Protein AF-A0AAU4N681-F1 (afdb_monomer_lite)

Secondary structure (DSSP, 8-state):
------------HHHHHHHHHHHHHHHHHHHHHHHHHHHHHHHHTSPPHHHHHHHHHHHHHHTT-HHHHTHHHHHHHHHHHHH-HHHHHHHHHHHHHHHHHHHTTS-----

Structure (mmCIF, N/CA/C/O backbone):
data_AF-A0AAU4N681-F1
#
_entry.id   AF-A0AAU4N681-F1
#
loop_
_atom_site.group_PDB
_atom_site.id
_atom_site.type_symbol
_atom_site.label_atom_id
_atom_site.label_alt_id
_atom_site.label_comp_id
_atom_site.label_asym_id
_atom_site.label_entity_id
_atom_site.label_seq_id
_atom_site.pdbx_PDB_ins_code
_atom_site.Cartn_x
_atom_site.Cartn_y
_atom_site.Cartn_z
_atom_site.occupancy
_atom_site.B_iso_or_equiv
_atom_site.auth_seq_id
_atom_site.auth_comp_id
_atom_site.auth_asym_id
_atom_site.auth_atom_id
_atom_site.pdbx_PDB_model_num
ATOM 1 N N . MET A 1 1 ? 53.386 12.839 -68.108 1.00 42.69 1 MET A N 1
ATOM 2 C CA . MET A 1 1 ? 53.538 11.443 -67.660 1.00 42.69 1 MET A CA 1
ATOM 3 C C . MET A 1 1 ? 52.659 11.287 -66.434 1.00 42.69 1 MET A C 1
ATOM 5 O O . MET A 1 1 ? 52.819 12.059 -65.501 1.00 42.69 1 MET A O 1
ATOM 9 N N . ASN A 1 2 ? 51.672 10.409 -66.586 1.00 44.97 2 ASN A N 1
ATOM 10 C CA . ASN A 1 2 ? 50.582 9.963 -65.705 1.00 44.97 2 ASN A CA 1
ATOM 11 C C . ASN A 1 2 ? 50.993 9.835 -64.215 1.00 44.97 2 ASN A C 1
ATOM 13 O O . ASN A 1 2 ? 52.126 9.444 -63.963 1.00 44.97 2 ASN A O 1
ATOM 17 N N . ASP A 1 3 ? 50.223 10.302 -63.221 1.00 53.53 3 ASP A N 1
ATOM 18 C CA . ASP A 1 3 ? 48.916 9.832 -62.689 1.00 53.53 3 ASP A CA 1
ATOM 19 C C . ASP A 1 3 ? 49.138 9.020 -61.382 1.00 53.53 3 ASP A C 1
ATOM 21 O O . ASP A 1 3 ? 50.182 8.392 -61.230 1.00 53.53 3 ASP A O 1
ATOM 25 N N . HIS A 1 4 ? 48.138 9.038 -60.490 1.00 47.22 4 HIS A N 1
ATOM 26 C CA . HIS A 1 4 ? 47.947 8.272 -59.239 1.00 47.22 4 HIS A CA 1
ATOM 27 C C . HIS A 1 4 ? 48.442 8.951 -57.942 1.00 47.22 4 HIS A C 1
ATOM 29 O O . HIS A 1 4 ? 49.603 9.314 -57.820 1.00 47.22 4 HIS A O 1
ATOM 35 N N . GLY A 1 5 ? 47.640 9.139 -56.891 1.00 45.47 5 GLY A N 1
ATOM 36 C CA . GLY A 1 5 ? 46.279 8.684 -56.626 1.00 45.47 5 GLY A CA 1
ATOM 37 C C .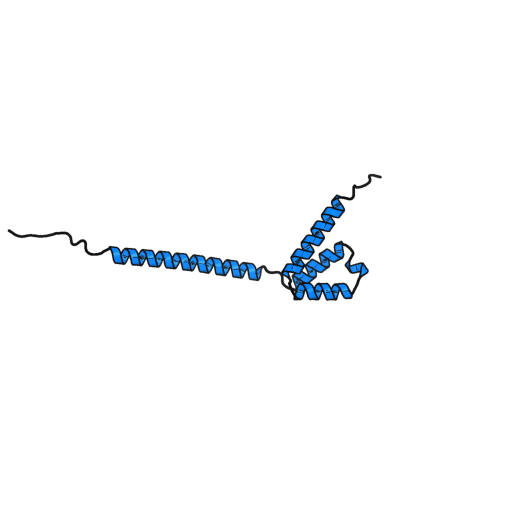 GLY A 1 5 ? 45.528 9.726 -55.803 1.00 45.47 5 GLY A C 1
ATOM 38 O O . GLY A 1 5 ? 46.008 10.212 -54.781 1.00 45.47 5 GLY A O 1
ATOM 39 N N . THR A 1 6 ? 44.346 10.087 -56.286 1.00 50.00 6 THR A N 1
ATOM 40 C CA . THR A 1 6 ? 43.277 10.610 -55.443 1.00 50.00 6 THR A CA 1
ATOM 41 C C . THR A 1 6 ? 42.866 9.461 -54.535 1.00 50.00 6 THR A C 1
ATOM 43 O O . THR A 1 6 ? 42.310 8.471 -54.999 1.00 50.00 6 THR A O 1
ATOM 46 N N . ASP A 1 7 ? 43.257 9.560 -53.266 1.00 52.00 7 ASP A N 1
ATOM 47 C CA . ASP A 1 7 ? 42.877 8.604 -52.235 1.00 52.00 7 ASP A CA 1
ATOM 48 C C . ASP A 1 7 ? 41.346 8.587 -52.147 1.00 52.00 7 ASP A C 1
ATOM 50 O O . ASP A 1 7 ? 40.683 9.615 -51.958 1.00 52.00 7 ASP A O 1
ATOM 54 N N . ASP A 1 8 ? 40.813 7.411 -52.435 1.00 49.59 8 ASP A N 1
ATOM 55 C CA . ASP A 1 8 ? 39.427 7.098 -52.732 1.00 49.59 8 ASP A CA 1
ATOM 56 C C . ASP A 1 8 ? 38.615 7.126 -51.431 1.00 49.59 8 ASP A C 1
ATOM 58 O O . ASP A 1 8 ? 38.348 6.109 -50.794 1.00 49.59 8 ASP A O 1
ATOM 62 N N . ALA A 1 9 ? 38.257 8.326 -50.972 1.00 58.22 9 ALA A N 1
ATOM 63 C CA . ALA A 1 9 ? 37.378 8.513 -49.823 1.00 58.22 9 ALA A CA 1
ATOM 64 C C . ALA A 1 9 ? 35.903 8.302 -50.220 1.00 58.22 9 ALA A C 1
ATOM 66 O O . ALA A 1 9 ? 35.089 9.227 -50.178 1.00 58.22 9 ALA A O 1
ATOM 67 N N . ALA A 1 10 ? 35.544 7.073 -50.595 1.00 58.41 10 ALA A N 1
ATOM 68 C CA . ALA A 1 10 ? 34.160 6.617 -50.724 1.00 58.41 10 ALA A CA 1
ATOM 69 C C . ALA A 1 10 ? 33.770 5.665 -49.563 1.00 58.41 10 ALA A C 1
ATOM 71 O O . ALA A 1 10 ? 34.612 5.131 -48.848 1.00 58.41 10 ALA A O 1
ATOM 72 N N . PRO A 1 11 ? 32.467 5.453 -49.330 1.00 53.03 11 PRO A N 1
ATOM 73 C CA . PRO A 1 11 ? 31.653 6.070 -48.290 1.00 53.03 11 PRO A CA 1
ATOM 74 C C . PRO A 1 11 ? 31.751 5.342 -46.927 1.00 53.03 11 PRO A C 1
ATOM 76 O O . PRO A 1 11 ? 31.160 4.283 -46.740 1.00 53.03 11 PRO A O 1
ATOM 79 N N . GLN A 1 12 ? 32.410 5.931 -45.922 1.00 57.03 12 GLN A N 1
ATOM 80 C CA . GLN A 1 12 ? 32.396 5.393 -44.541 1.00 57.03 12 GLN A CA 1
ATOM 81 C C . GLN A 1 12 ? 31.120 5.753 -43.750 1.00 57.03 12 GLN A C 1
ATOM 83 O O . GLN A 1 12 ? 30.734 5.049 -42.818 1.00 57.03 12 GLN A O 1
ATOM 88 N N . ARG A 1 13 ? 30.392 6.795 -44.177 1.00 62.28 13 ARG A N 1
ATOM 89 C CA . ARG A 1 13 ? 29.174 7.297 -43.507 1.00 62.28 13 ARG A CA 1
ATOM 90 C C . ARG A 1 13 ? 28.056 6.260 -43.279 1.00 62.28 13 ARG A C 1
ATOM 92 O O . ARG A 1 13 ? 27.490 6.275 -42.190 1.00 62.28 13 ARG A O 1
ATOM 99 N N . PRO A 1 14 ? 27.738 5.350 -44.224 1.00 67.12 14 PRO A N 1
ATOM 100 C CA . PRO A 1 14 ? 26.648 4.391 -44.038 1.00 67.12 14 PRO A CA 1
ATOM 101 C C . PRO A 1 14 ? 26.941 3.375 -42.927 1.00 67.12 14 PRO A C 1
ATOM 103 O O . PRO A 1 14 ? 26.035 2.942 -42.221 1.00 67.12 14 PRO A O 1
ATOM 106 N N . GLN A 1 15 ? 28.211 2.992 -42.750 1.00 69.62 15 GLN A N 1
ATOM 107 C CA . GLN A 1 15 ? 28.613 2.016 -41.733 1.00 69.62 15 GLN A CA 1
ATOM 108 C C . GLN A 1 15 ? 28.614 2.626 -40.327 1.00 69.62 15 GLN A C 1
ATOM 110 O O . GLN A 1 15 ? 28.242 1.954 -39.364 1.00 69.62 15 GLN A O 1
ATOM 115 N N . ASP A 1 16 ? 28.978 3.902 -40.207 1.00 77.50 16 ASP A N 1
ATOM 116 C CA . ASP A 1 16 ? 28.950 4.614 -38.930 1.00 77.50 16 ASP A CA 1
ATOM 117 C C . ASP A 1 16 ? 27.519 4.925 -38.471 1.00 77.50 16 ASP A C 1
ATOM 119 O O . ASP A 1 16 ? 27.222 4.822 -37.279 1.00 77.50 16 ASP A O 1
ATOM 123 N N . GLU A 1 17 ? 26.604 5.222 -39.400 1.00 78.38 17 GLU A N 1
ATOM 124 C CA . GLU A 1 17 ? 25.168 5.329 -39.105 1.00 78.38 17 GLU A CA 1
ATOM 125 C C . GLU A 1 17 ? 24.570 3.987 -38.666 1.00 78.38 17 GLU A C 1
ATOM 127 O O . GLU A 1 17 ? 23.827 3.942 -37.688 1.00 78.38 17 GLU A O 1
ATOM 132 N N . LEU A 1 18 ? 24.940 2.879 -39.318 1.00 80.19 18 LEU A N 1
ATOM 133 C CA . LEU A 1 18 ? 24.530 1.530 -38.909 1.00 80.19 18 LEU A CA 1
ATOM 134 C C . LEU A 1 18 ? 25.002 1.186 -37.490 1.00 80.19 18 LEU A C 1
ATOM 136 O O . LEU A 1 18 ? 24.214 0.694 -36.684 1.00 80.19 18 LEU A O 1
ATOM 140 N N . ARG A 1 19 ? 26.264 1.484 -37.155 1.00 81.25 19 ARG A N 1
ATOM 141 C CA . ARG A 1 19 ? 26.803 1.269 -35.800 1.00 81.25 19 ARG A CA 1
ATOM 142 C C . ARG A 1 19 ? 26.113 2.141 -34.759 1.00 81.25 19 ARG A C 1
ATOM 144 O O . ARG A 1 19 ? 25.828 1.661 -33.664 1.00 81.25 19 ARG A O 1
ATOM 151 N N . ARG A 1 20 ? 25.824 3.400 -35.096 1.00 80.38 20 ARG A N 1
ATOM 152 C CA . ARG A 1 20 ? 25.097 4.321 -34.217 1.00 80.38 20 ARG A CA 1
ATOM 153 C C . ARG A 1 20 ? 23.671 3.839 -33.963 1.00 80.38 20 ARG A C 1
ATOM 155 O O . ARG A 1 20 ? 23.276 3.738 -32.809 1.00 80.38 20 ARG A O 1
ATOM 162 N N . ASN A 1 21 ? 22.950 3.448 -35.011 1.00 83.88 21 ASN A N 1
ATOM 163 C CA . ASN A 1 21 ? 21.595 2.911 -34.894 1.00 83.88 21 ASN A CA 1
ATOM 164 C C . ASN A 1 21 ? 21.559 1.619 -34.067 1.00 83.88 21 ASN A C 1
ATOM 166 O O . ASN A 1 21 ? 20.689 1.472 -33.217 1.00 83.88 21 ASN A O 1
ATOM 170 N N . ALA A 1 22 ? 22.522 0.712 -34.257 1.00 82.94 22 ALA A N 1
ATOM 171 C CA . ALA A 1 22 ? 22.621 -0.506 -33.455 1.00 82.94 22 ALA A CA 1
ATOM 172 C C . ALA A 1 22 ? 22.921 -0.207 -31.973 1.00 82.94 22 ALA A C 1
ATOM 174 O O . ALA A 1 22 ? 22.349 -0.838 -31.086 1.00 82.94 22 ALA A O 1
ATOM 175 N N . ALA A 1 23 ? 23.779 0.779 -31.690 1.00 84.06 23 ALA A N 1
ATOM 176 C CA . ALA A 1 23 ? 24.066 1.212 -30.324 1.00 84.06 23 ALA A CA 1
ATOM 177 C C . ALA A 1 23 ? 22.845 1.871 -29.657 1.00 84.06 23 ALA A C 1
ATOM 179 O O . ALA A 1 23 ? 22.556 1.589 -28.496 1.00 84.06 23 ALA A O 1
ATOM 180 N N . GLU A 1 24 ? 22.101 2.701 -30.391 1.00 84.62 24 GLU A N 1
ATOM 181 C CA . GLU A 1 24 ? 20.855 3.312 -29.915 1.00 84.62 24 GLU A CA 1
ATOM 182 C C . GLU A 1 24 ? 19.754 2.270 -29.689 1.00 84.62 24 GLU A C 1
ATOM 184 O O . GLU A 1 24 ? 19.040 2.343 -28.692 1.00 84.62 24 GLU A O 1
ATOM 189 N N . GLN A 1 25 ? 19.634 1.272 -30.569 1.00 81.00 25 GLN A N 1
ATOM 190 C CA . GLN A 1 25 ? 18.707 0.155 -30.379 1.00 81.00 25 GLN A CA 1
ATOM 191 C C . GLN A 1 25 ? 19.070 -0.668 -29.142 1.00 81.00 25 GLN A C 1
ATOM 193 O O . GLN A 1 25 ? 18.206 -0.894 -28.300 1.00 81.00 25 GLN A O 1
ATOM 198 N N . GLY A 1 26 ? 20.347 -1.016 -28.964 1.00 84.88 26 GLY A N 1
ATOM 199 C CA . GLY A 1 26 ? 20.802 -1.729 -27.771 1.00 84.88 26 GLY A CA 1
ATOM 200 C C . GLY A 1 26 ? 20.605 -0.930 -26.476 1.00 84.88 26 GLY A C 1
ATOM 201 O O . GLY A 1 26 ? 20.302 -1.511 -25.438 1.00 84.88 26 GLY A O 1
ATOM 202 N N . ALA A 1 27 ? 20.733 0.400 -26.518 1.00 86.25 27 ALA A N 1
ATOM 203 C CA . ALA A 1 27 ? 20.433 1.258 -25.371 1.00 86.25 27 ALA A CA 1
ATOM 204 C C . ALA A 1 27 ? 18.931 1.266 -25.036 1.00 86.25 27 ALA A C 1
ATOM 206 O O . ALA A 1 27 ? 18.571 1.099 -23.873 1.00 86.25 27 ALA A O 1
ATOM 207 N N . ARG A 1 28 ? 18.060 1.379 -26.047 1.00 84.06 28 ARG A N 1
ATOM 208 C CA . ARG A 1 28 ? 16.596 1.332 -25.869 1.00 84.06 28 ARG A CA 1
ATOM 209 C C . ARG A 1 28 ? 16.111 -0.023 -25.360 1.00 84.06 28 ARG A C 1
ATOM 211 O O . ARG A 1 28 ? 15.199 -0.082 -24.544 1.00 84.06 28 ARG A O 1
ATOM 218 N N . GLU A 1 29 ? 16.714 -1.115 -25.820 1.00 83.38 29 GLU A N 1
ATOM 219 C CA . GLU A 1 29 ? 16.393 -2.464 -25.338 1.00 83.38 29 GLU A CA 1
ATOM 220 C C . GLU A 1 29 ? 16.798 -2.664 -23.875 1.00 83.38 29 GLU A C 1
ATOM 222 O O . GLU A 1 29 ? 16.045 -3.266 -23.108 1.00 83.38 29 GLU A O 1
ATOM 227 N N . ARG A 1 30 ? 17.952 -2.122 -23.462 1.00 81.56 30 ARG A N 1
ATOM 228 C CA . ARG A 1 30 ? 18.373 -2.137 -22.052 1.00 81.56 30 ARG A CA 1
ATOM 229 C C . ARG A 1 30 ? 17.426 -1.332 -21.176 1.00 81.56 30 ARG A C 1
ATOM 231 O O . ARG A 1 30 ? 16.961 -1.865 -20.179 1.00 81.56 30 ARG A O 1
ATOM 238 N N . GLU A 1 31 ? 17.077 -0.115 -21.585 1.00 84.19 31 GLU A N 1
ATOM 239 C CA . GLU A 1 31 ? 16.120 0.728 -20.858 1.00 84.19 31 GLU A CA 1
ATOM 240 C C . GLU A 1 31 ? 14.753 0.042 -20.719 1.00 84.19 31 GLU A C 1
ATOM 242 O O . GLU A 1 31 ? 14.154 0.046 -19.645 1.00 84.19 31 GLU A O 1
ATOM 247 N N . ARG A 1 32 ? 14.285 -0.627 -21.778 1.00 87.06 32 ARG A N 1
ATOM 248 C CA . ARG A 1 32 ? 13.058 -1.427 -21.728 1.00 87.06 32 ARG A CA 1
ATOM 249 C C . ARG A 1 32 ? 13.172 -2.593 -20.747 1.00 87.06 32 ARG A C 1
ATOM 251 O O . ARG A 1 32 ? 12.258 -2.808 -19.961 1.00 87.06 32 ARG A O 1
ATOM 258 N N . THR A 1 33 ? 14.281 -3.327 -20.781 1.00 86.50 33 THR A N 1
ATOM 259 C CA . THR A 1 33 ? 14.517 -4.463 -19.875 1.00 86.50 33 THR A CA 1
ATOM 260 C C . THR A 1 33 ? 14.576 -3.995 -18.418 1.00 86.50 33 THR A C 1
ATOM 262 O O . THR A 1 33 ? 14.037 -4.648 -17.529 1.00 86.50 33 THR A O 1
ATOM 265 N N . GLU A 1 34 ? 15.190 -2.838 -18.165 1.00 86.44 34 GLU A N 1
ATOM 266 C CA . GLU A 1 34 ? 15.228 -2.208 -16.845 1.00 86.44 34 GLU A CA 1
ATOM 267 C C . GLU A 1 34 ? 13.829 -1.774 -16.387 1.00 86.44 34 GLU A C 1
ATOM 269 O O . GLU A 1 34 ? 13.453 -2.054 -15.250 1.00 86.44 34 GLU A O 1
ATOM 274 N N . GLN A 1 35 ? 13.019 -1.170 -17.262 1.00 77.06 35 GLN A N 1
ATOM 275 C CA . GLN A 1 35 ? 11.624 -0.840 -16.948 1.00 77.06 35 GLN A CA 1
ATOM 276 C C . GLN A 1 35 ? 10.785 -2.086 -16.654 1.00 77.06 35 GLN A C 1
ATOM 278 O O . GLN A 1 35 ? 10.046 -2.097 -15.672 1.00 77.06 35 GLN A O 1
ATOM 283 N N . GLU A 1 36 ? 10.917 -3.146 -17.451 1.00 84.38 36 GLU A N 1
ATOM 284 C CA . GLU A 1 36 ? 10.220 -4.417 -17.221 1.00 84.38 36 GLU A CA 1
ATOM 285 C C . GLU A 1 36 ? 10.629 -5.038 -15.873 1.00 84.38 36 GLU A C 1
ATOM 287 O O . GLU A 1 36 ? 9.770 -5.508 -15.128 1.00 84.38 36 GLU A O 1
ATOM 292 N N . ALA A 1 37 ? 11.910 -4.956 -15.496 1.00 84.00 37 ALA A N 1
ATOM 293 C CA . ALA A 1 37 ? 12.389 -5.411 -14.191 1.00 84.00 37 ALA A CA 1
ATOM 294 C C . ALA A 1 37 ? 11.844 -4.569 -13.023 1.00 84.00 37 ALA A C 1
ATOM 296 O O . ALA A 1 37 ? 11.508 -5.123 -11.977 1.00 84.00 37 ALA A O 1
ATOM 297 N N . VAL A 1 38 ? 11.724 -3.247 -13.189 1.00 81.88 38 VAL A N 1
ATOM 298 C CA . VAL A 1 38 ? 11.135 -2.353 -12.174 1.00 81.88 38 VAL A CA 1
ATOM 299 C C . VAL A 1 38 ? 9.649 -2.645 -11.980 1.00 81.88 38 VAL A C 1
ATOM 301 O O . VAL A 1 38 ? 9.190 -2.714 -10.842 1.00 81.88 38 VAL A O 1
ATOM 304 N N . VAL A 1 39 ? 8.903 -2.857 -13.067 1.00 79.06 39 VAL A N 1
ATOM 305 C CA . VAL A 1 39 ? 7.481 -3.229 -13.004 1.00 79.06 39 VAL A CA 1
ATOM 306 C C . VAL A 1 39 ? 7.317 -4.583 -12.318 1.00 79.06 39 VAL A C 1
ATOM 308 O O . VAL A 1 39 ? 6.543 -4.685 -11.371 1.00 79.06 39 VAL A O 1
ATOM 311 N N . ALA A 1 40 ? 8.103 -5.589 -12.708 1.00 73.50 40 ALA A N 1
ATOM 312 C CA . ALA A 1 40 ? 8.049 -6.912 -12.090 1.00 73.50 40 ALA A CA 1
ATOM 313 C C . ALA A 1 40 ? 8.408 -6.872 -10.593 1.00 73.50 40 ALA A C 1
ATOM 315 O O . ALA A 1 40 ? 7.797 -7.565 -9.783 1.00 73.50 40 ALA A O 1
ATOM 316 N N . ALA A 1 41 ? 9.380 -6.040 -10.205 1.00 71.31 41 ALA A N 1
ATOM 317 C CA . ALA A 1 41 ? 9.733 -5.833 -8.804 1.00 71.31 41 ALA A CA 1
ATOM 318 C C . ALA A 1 41 ? 8.618 -5.122 -8.020 1.00 71.31 41 ALA A C 1
ATOM 320 O O . ALA A 1 41 ? 8.376 -5.471 -6.867 1.00 71.31 41 ALA A O 1
ATOM 321 N N . ALA A 1 42 ? 7.930 -4.155 -8.632 1.00 67.75 42 ALA A N 1
ATOM 322 C CA . ALA A 1 42 ? 6.788 -3.480 -8.021 1.00 67.75 42 ALA A CA 1
ATOM 323 C C . ALA A 1 42 ? 5.595 -4.432 -7.843 1.00 67.75 42 ALA A C 1
ATOM 325 O O . ALA A 1 42 ? 4.989 -4.447 -6.776 1.00 67.75 42 ALA A O 1
ATOM 326 N N . GLU A 1 43 ? 5.305 -5.272 -8.839 1.00 70.88 43 GLU A N 1
ATOM 327 C CA . GLU A 1 43 ? 4.268 -6.307 -8.746 1.00 70.88 43 GLU A CA 1
ATOM 328 C C . GLU A 1 43 ? 4.606 -7.365 -7.686 1.00 70.88 43 GLU A C 1
ATOM 330 O O . GLU A 1 43 ? 3.730 -7.786 -6.937 1.00 70.88 43 GLU A O 1
ATOM 335 N N . ALA A 1 44 ? 5.878 -7.759 -7.565 1.00 70.00 44 ALA A N 1
ATOM 336 C CA . ALA A 1 44 ? 6.326 -8.699 -6.536 1.00 70.00 44 ALA A CA 1
ATOM 337 C C . ALA A 1 44 ? 6.331 -8.103 -5.116 1.00 70.00 44 ALA A C 1
ATOM 339 O O . ALA A 1 44 ? 6.283 -8.851 -4.142 1.00 70.00 44 ALA A O 1
ATOM 340 N N . ALA A 1 45 ? 6.419 -6.776 -4.992 1.00 67.31 45 ALA A N 1
ATOM 341 C CA . ALA A 1 45 ? 6.358 -6.061 -3.719 1.00 67.31 45 ALA A CA 1
ATOM 342 C C . ALA A 1 45 ? 4.924 -5.687 -3.303 1.00 67.31 45 ALA A C 1
ATOM 344 O O . ALA A 1 45 ? 4.738 -5.168 -2.200 1.00 67.31 45 ALA A O 1
ATOM 345 N N . ALA A 1 46 ? 3.926 -5.926 -4.162 1.00 68.25 46 ALA A N 1
ATOM 346 C CA . ALA A 1 46 ? 2.535 -5.674 -3.829 1.00 68.25 46 ALA A CA 1
ATOM 347 C C . ALA A 1 46 ? 2.093 -6.629 -2.701 1.00 68.25 46 ALA A C 1
ATOM 349 O O . ALA A 1 46 ? 2.281 -7.844 -2.823 1.00 68.25 46 ALA A O 1
ATOM 350 N N . PRO A 1 47 ? 1.520 -6.112 -1.599 1.00 66.56 47 PRO A N 1
ATOM 351 C CA . PRO A 1 47 ? 1.021 -6.939 -0.516 1.00 66.56 47 PRO A CA 1
ATOM 352 C C . PRO A 1 47 ? -0.020 -7.920 -1.047 1.00 66.56 47 PRO A C 1
ATOM 354 O O . PRO A 1 47 ? -0.927 -7.569 -1.804 1.00 66.56 47 PRO A O 1
ATOM 357 N N . THR A 1 48 ? 0.082 -9.168 -0.613 1.00 78.31 48 THR A N 1
ATOM 358 C CA . THR A 1 48 ? -0.975 -10.143 -0.872 1.00 78.31 48 THR A CA 1
ATOM 359 C C . THR A 1 48 ? -2.242 -9.772 -0.092 1.00 78.31 48 THR A C 1
ATOM 361 O O . THR A 1 48 ? -2.183 -9.092 0.932 1.00 78.31 48 THR A O 1
ATOM 364 N N . SER A 1 49 ? -3.411 -10.253 -0.529 1.00 67.38 49 SER A N 1
ATOM 365 C CA . SER A 1 49 ? -4.679 -10.047 0.201 1.00 67.38 49 SER A CA 1
ATOM 366 C C . SER A 1 49 ? -4.596 -10.494 1.670 1.00 67.38 49 SER A C 1
ATOM 368 O O . SER A 1 49 ? -5.078 -9.795 2.561 1.00 67.38 49 SER A O 1
ATOM 370 N N . SER A 1 50 ? -3.888 -11.594 1.953 1.00 70.56 50 SER A N 1
ATOM 371 C CA . SER A 1 50 ? -3.653 -12.048 3.330 1.00 70.56 50 SER A CA 1
ATOM 372 C C . SER A 1 50 ? -2.853 -11.024 4.139 1.00 70.56 50 SER A C 1
ATOM 374 O O . SER A 1 50 ? -3.244 -10.684 5.253 1.00 70.56 50 SER A O 1
ATOM 376 N N . GLU A 1 51 ? -1.767 -10.489 3.575 1.00 74.88 51 GLU A N 1
ATOM 377 C CA . GLU A 1 51 ? -0.936 -9.478 4.239 1.00 74.88 51 GLU A CA 1
ATOM 378 C C . GLU A 1 51 ? -1.679 -8.151 4.429 1.00 74.88 51 GLU A C 1
ATOM 380 O O . GLU A 1 51 ? -1.563 -7.528 5.488 1.00 74.88 51 GLU A O 1
ATOM 385 N N . GLY A 1 52 ? -2.485 -7.736 3.447 1.00 74.69 52 GLY A N 1
ATOM 386 C CA . GLY A 1 52 ? -3.351 -6.561 3.549 1.00 74.69 52 GLY A CA 1
ATOM 387 C C . GLY A 1 52 ? -4.399 -6.712 4.656 1.00 74.69 52 GLY A C 1
ATOM 388 O O . GLY A 1 52 ? -4.583 -5.800 5.466 1.00 74.69 52 GLY A O 1
ATOM 389 N N . SER A 1 53 ? -5.028 -7.889 4.746 1.00 77.12 53 SER A N 1
ATOM 390 C CA . SER A 1 53 ? -6.016 -8.218 5.779 1.00 77.12 53 SER A CA 1
ATOM 391 C C . SER A 1 53 ? -5.390 -8.208 7.170 1.00 77.12 53 SER A C 1
ATOM 393 O O . SER A 1 53 ? -5.894 -7.530 8.063 1.00 77.12 53 SER A O 1
ATOM 395 N N . ASP A 1 54 ? -4.265 -8.898 7.368 1.00 80.69 54 ASP A N 1
ATOM 396 C CA . ASP A 1 54 ? -3.590 -8.955 8.671 1.00 80.69 54 ASP A CA 1
ATOM 397 C C . ASP A 1 54 ? -3.100 -7.575 9.129 1.00 80.69 54 ASP A C 1
ATOM 399 O O . ASP A 1 54 ? -3.226 -7.213 10.305 1.00 80.69 54 ASP A O 1
AT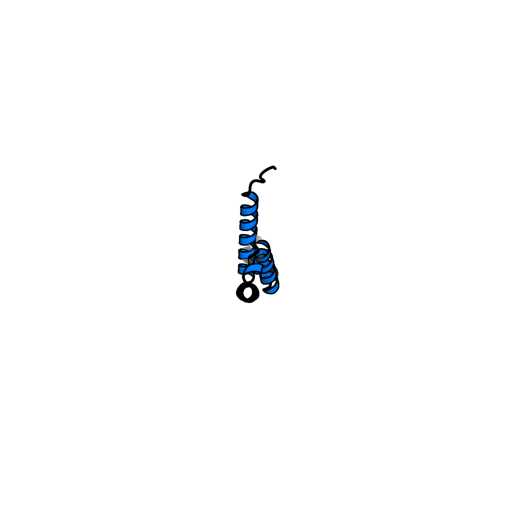OM 403 N N . THR A 1 55 ? -2.599 -6.768 8.192 1.00 80.75 55 THR A N 1
ATOM 404 C CA . THR A 1 55 ? -2.141 -5.401 8.462 1.00 80.75 55 THR A CA 1
ATOM 405 C C . THR A 1 55 ? -3.300 -4.501 8.894 1.00 80.75 55 THR A C 1
ATOM 407 O O . THR A 1 55 ? -3.202 -3.814 9.917 1.00 80.75 55 THR A O 1
ATOM 410 N N . LEU A 1 56 ? -4.431 -4.555 8.184 1.00 79.81 56 LEU A N 1
ATOM 411 C CA . LEU A 1 56 ? -5.630 -3.790 8.527 1.00 79.81 56 LEU A CA 1
ATOM 412 C C . LEU A 1 56 ? -6.261 -4.262 9.846 1.00 79.81 56 LEU A C 1
ATOM 414 O O . LEU A 1 56 ? -6.597 -3.427 10.690 1.00 79.81 56 LEU A O 1
ATOM 418 N N . ARG A 1 57 ? -6.337 -5.580 10.084 1.00 79.62 57 ARG A N 1
ATOM 419 C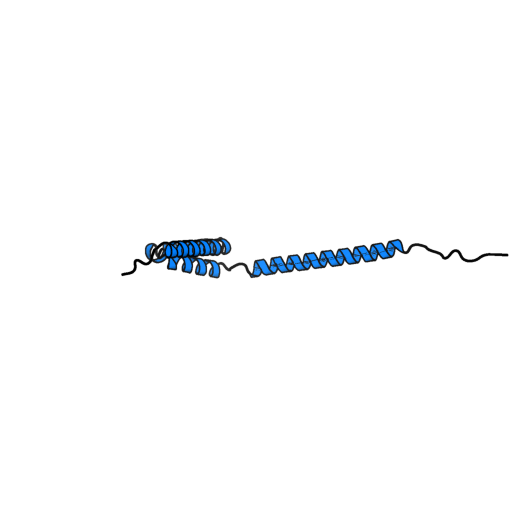 CA . ARG A 1 57 ? -6.795 -6.153 11.364 1.00 79.62 57 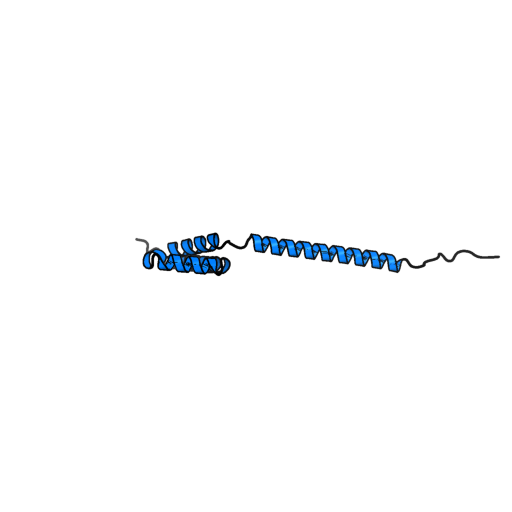ARG A CA 1
ATOM 420 C C . ARG A 1 57 ? -5.959 -5.647 12.529 1.00 79.62 57 ARG A C 1
ATOM 422 O O . ARG A 1 57 ? -6.502 -5.200 13.535 1.00 79.62 57 ARG A O 1
ATOM 429 N N . ARG A 1 58 ? -4.632 -5.664 12.400 1.00 81.56 58 ARG A N 1
ATOM 430 C CA . ARG A 1 58 ? -3.731 -5.211 13.466 1.00 81.56 58 ARG A CA 1
ATOM 431 C C . ARG A 1 58 ? -3.884 -3.719 13.769 1.00 81.56 58 ARG A C 1
ATOM 433 O O . ARG A 1 58 ? -3.835 -3.333 14.939 1.00 81.56 58 ARG A O 1
ATOM 440 N N . ALA A 1 59 ? -4.082 -2.891 12.744 1.00 81.75 59 ALA A N 1
ATOM 441 C CA . ALA A 1 59 ? -4.326 -1.460 12.915 1.00 81.75 59 ALA A CA 1
ATOM 442 C C . ALA A 1 59 ? -5.656 -1.192 13.645 1.00 81.75 59 ALA A C 1
ATOM 444 O O . ALA A 1 59 ? -5.678 -0.446 14.623 1.00 81.75 59 ALA A O 1
ATOM 445 N N . LEU A 1 60 ? -6.740 -1.867 13.249 1.00 80.62 60 LEU A N 1
ATOM 446 C CA . LEU A 1 60 ? -8.057 -1.750 13.893 1.00 80.62 60 LEU A CA 1
ATOM 447 C C . LEU A 1 60 ? -8.092 -2.330 15.318 1.00 80.62 60 LEU A C 1
ATOM 449 O O . LEU A 1 60 ? -8.794 -1.817 16.191 1.00 80.62 60 LEU A O 1
ATOM 453 N N . ALA A 1 61 ? -7.312 -3.377 15.591 1.00 81.06 61 ALA A N 1
ATOM 454 C CA . ALA A 1 61 ? -7.207 -3.950 16.931 1.00 81.06 61 ALA A CA 1
ATOM 455 C C . ALA A 1 61 ? -6.568 -2.947 17.902 1.00 81.06 61 ALA A C 1
ATOM 457 O O . ALA A 1 61 ? -7.018 -2.799 19.036 1.00 81.06 61 ALA A O 1
ATOM 458 N N . ARG A 1 62 ? -5.561 -2.187 17.448 1.00 76.75 62 ARG A N 1
ATOM 459 C CA . 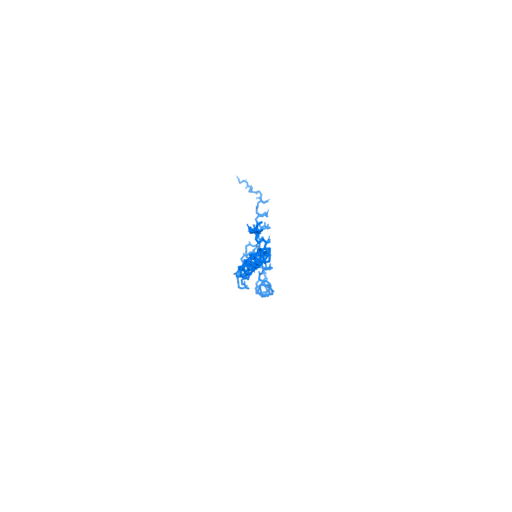ARG A 1 62 ? -4.917 -1.143 18.265 1.00 76.75 62 ARG A CA 1
ATOM 460 C C . ARG A 1 62 ? -5.856 -0.007 18.651 1.00 76.75 62 ARG A C 1
ATOM 462 O O . ARG A 1 62 ? -5.669 0.585 19.712 1.00 76.75 62 ARG A O 1
ATOM 469 N N . THR A 1 63 ? -6.861 0.290 17.832 1.00 72.81 63 THR A N 1
ATOM 470 C CA . THR A 1 63 ? -7.868 1.305 18.162 1.00 72.81 63 THR A CA 1
ATOM 471 C C . THR A 1 63 ? -8.976 0.775 19.074 1.00 72.81 63 THR A C 1
ATOM 473 O O . THR A 1 63 ? -9.789 1.572 19.537 1.00 72.81 63 THR A O 1
ATOM 476 N N . GLY A 1 64 ? -9.021 -0.539 19.337 1.00 69.19 64 GLY A N 1
ATOM 477 C CA . GLY A 1 64 ? -10.095 -1.199 20.087 1.00 69.19 64 GLY A CA 1
ATOM 478 C C . GLY A 1 64 ? -11.420 -1.282 19.322 1.00 69.19 64 GLY A C 1
ATOM 479 O O . GLY A 1 64 ? -12.446 -1.580 19.922 1.00 69.19 64 GLY A O 1
ATOM 480 N N . VAL A 1 65 ? -11.422 -0.998 18.013 1.00 68.88 65 VAL A N 1
ATOM 481 C CA . VAL A 1 65 ? -12.644 -1.007 17.185 1.00 68.88 65 VAL A CA 1
ATOM 482 C C . VAL A 1 65 ? -13.142 -2.437 16.972 1.00 68.88 65 VAL A C 1
ATOM 484 O O . VAL A 1 65 ? -14.338 -2.682 17.107 1.00 68.88 65 VAL A O 1
ATOM 487 N N . LEU A 1 66 ? -12.219 -3.383 16.766 1.00 64.56 66 LEU A N 1
ATOM 488 C CA . LEU A 1 66 ? -12.551 -4.800 16.570 1.00 64.56 66 LEU A CA 1
ATOM 489 C C . LEU A 1 66 ? -13.253 -5.438 17.783 1.00 64.56 66 LEU A C 1
ATOM 491 O O . LEU A 1 66 ? -14.113 -6.297 17.603 1.00 64.56 66 LEU A O 1
ATOM 495 N N . ASP A 1 67 ? -12.962 -4.985 19.008 1.00 62.91 67 ASP A N 1
ATOM 496 C CA . ASP A 1 67 ? -13.618 -5.492 20.226 1.00 62.91 67 ASP A CA 1
ATOM 497 C C . ASP A 1 67 ? -15.095 -5.066 20.337 1.00 62.91 67 ASP A C 1
ATOM 499 O O . ASP A 1 67 ? -15.859 -5.669 21.090 1.00 62.91 67 ASP A O 1
ATOM 503 N N . VAL A 1 68 ? -15.518 -4.025 19.607 1.00 57.56 68 VAL A N 1
ATOM 504 C CA . VAL A 1 68 ? -16.877 -3.461 19.697 1.00 57.56 68 VAL A CA 1
ATOM 505 C C . VAL A 1 68 ? -17.839 -4.099 18.690 1.00 57.56 68 VAL A C 1
ATOM 507 O O . VAL A 1 68 ? -19.036 -4.184 18.972 1.00 57.56 68 VAL A O 1
ATOM 510 N N . PHE A 1 69 ? -17.341 -4.568 17.540 1.00 55.22 69 PHE A N 1
ATOM 511 C CA . PHE A 1 69 ? -18.184 -5.014 16.421 1.00 55.22 69 PHE A CA 1
ATOM 512 C C . PHE A 1 69 ? -17.955 -6.473 15.966 1.00 55.22 69 PHE A C 1
ATOM 514 O O . PHE A 1 69 ? -18.746 -6.980 15.166 1.00 55.22 69 PHE A O 1
ATOM 521 N N . GLY A 1 70 ? -16.977 -7.194 16.534 1.00 64.94 70 GLY A N 1
ATOM 522 C CA . GLY A 1 70 ? -16.864 -8.660 16.437 1.00 64.94 70 GLY A CA 1
ATOM 523 C C . GLY A 1 70 ? -16.809 -9.214 15.001 1.00 64.94 70 GLY A C 1
ATOM 524 O O . GLY A 1 70 ? -16.109 -8.677 14.146 1.00 64.94 70 GLY A O 1
ATOM 525 N N . ASP A 1 71 ? -17.564 -10.286 14.724 1.00 62.31 71 ASP A N 1
ATOM 526 C CA . ASP A 1 71 ? -17.538 -11.050 13.456 1.00 62.31 71 ASP A CA 1
ATOM 527 C C . ASP A 1 71 ? -17.872 -10.230 12.189 1.00 62.31 71 ASP A C 1
ATOM 529 O O . ASP A 1 71 ? -17.459 -10.578 11.075 1.00 62.31 71 ASP A O 1
ATOM 533 N N . GLN A 1 72 ? -18.627 -9.132 12.321 1.00 60.47 72 GLN A N 1
ATOM 534 C CA . GLN A 1 72 ? -18.972 -8.283 11.172 1.00 60.47 72 GLN A CA 1
ATOM 535 C C . GLN A 1 72 ? -17.755 -7.504 10.661 1.00 60.47 72 GLN A C 1
ATOM 537 O O . GLN A 1 72 ? -17.596 -7.350 9.448 1.00 60.47 72 GLN A O 1
ATOM 542 N N . ASP A 1 73 ? -16.854 -7.097 11.556 1.00 67.50 73 ASP A N 1
ATOM 543 C CA . ASP A 1 73 ? -15.623 -6.406 11.179 1.00 67.50 73 ASP A CA 1
ATOM 544 C C . ASP A 1 73 ? -14.635 -7.354 10.494 1.00 67.50 73 ASP A C 1
ATOM 546 O O . ASP A 1 73 ? -13.986 -6.962 9.525 1.00 67.50 73 ASP A O 1
ATOM 550 N N . GLU A 1 74 ? -14.551 -8.620 10.919 1.00 65.88 74 GLU A N 1
ATOM 551 C CA . GLU A 1 74 ? -13.690 -9.602 10.246 1.00 65.88 74 GLU A CA 1
ATOM 552 C C . GLU A 1 74 ? -14.108 -9.843 8.795 1.00 65.88 74 GLU A C 1
ATOM 554 O O . GLU A 1 74 ? -13.247 -9.983 7.920 1.00 65.88 74 GLU A O 1
ATOM 559 N N . THR A 1 75 ? -15.419 -9.845 8.543 1.00 73.75 75 THR A N 1
ATOM 560 C CA . THR A 1 75 ? -15.988 -10.033 7.204 1.00 73.75 75 THR A CA 1
ATOM 561 C C . THR A 1 75 ? -15.690 -8.829 6.310 1.00 73.75 75 THR A C 1
ATOM 563 O O . THR A 1 75 ? -15.290 -8.993 5.158 1.00 73.75 75 THR A O 1
ATOM 566 N N . VAL A 1 76 ? -15.831 -7.610 6.841 1.00 73.75 76 VAL A N 1
ATOM 567 C CA . VAL A 1 76 ? -15.546 -6.376 6.093 1.00 73.75 76 VAL A CA 1
ATOM 568 C C . VAL A 1 76 ? -14.048 -6.221 5.832 1.00 73.75 76 VAL A C 1
ATOM 570 O O . VAL A 1 76 ? -13.664 -5.887 4.714 1.00 73.75 76 VAL A O 1
ATOM 573 N N . VAL A 1 77 ? -13.189 -6.505 6.813 1.00 77.81 77 VAL A N 1
ATOM 574 C CA . VAL A 1 77 ? -11.730 -6.418 6.642 1.00 77.81 77 VAL A CA 1
ATOM 575 C C . VAL A 1 77 ? -11.232 -7.431 5.615 1.00 77.81 77 VAL A C 1
ATOM 577 O O . VAL A 1 77 ? -10.440 -7.066 4.746 1.00 77.81 77 VAL A O 1
ATOM 580 N N . GLY A 1 78 ? -11.745 -8.665 5.661 1.00 74.12 78 GLY A N 1
ATOM 581 C CA . GLY A 1 78 ? -11.456 -9.675 4.645 1.00 74.12 78 GLY A CA 1
ATOM 582 C C . GLY A 1 78 ? -11.888 -9.219 3.250 1.00 74.12 78 GLY A C 1
ATOM 583 O O . GLY A 1 78 ? -11.083 -9.242 2.324 1.00 74.12 78 GLY A O 1
ATOM 584 N N . ALA A 1 79 ? -13.115 -8.706 3.113 1.00 79.31 79 ALA A N 1
ATOM 585 C CA . ALA A 1 79 ? -13.635 -8.224 1.834 1.00 79.31 79 ALA A CA 1
ATOM 586 C C . ALA A 1 79 ? -12.851 -7.022 1.273 1.00 79.31 79 ALA A C 1
ATOM 588 O O . ALA A 1 79 ? -12.631 -6.938 0.067 1.00 79.31 79 ALA A O 1
ATOM 589 N N . VAL A 1 80 ? -12.406 -6.095 2.129 1.00 77.06 80 VAL A N 1
ATOM 590 C CA . VAL A 1 80 ? -11.598 -4.934 1.715 1.00 77.06 80 VAL A CA 1
ATOM 591 C C . VAL A 1 80 ? -10.211 -5.370 1.248 1.00 77.06 80 VAL A C 1
ATOM 593 O O . VAL A 1 80 ? -9.757 -4.914 0.201 1.00 77.06 80 VAL A O 1
ATOM 596 N N . ALA A 1 81 ? -9.553 -6.265 1.985 1.00 82.19 81 ALA A N 1
ATOM 597 C CA . ALA A 1 81 ? -8.232 -6.764 1.620 1.00 82.19 81 ALA A CA 1
ATOM 598 C C . ALA A 1 81 ? -8.254 -7.657 0.371 1.00 82.19 81 ALA A C 1
ATOM 600 O O . ALA A 1 81 ? -7.319 -7.619 -0.424 1.00 82.19 81 ALA A O 1
ATOM 601 N N . GLU A 1 82 ? -9.336 -8.407 0.160 1.00 80.19 82 GLU A N 1
ATOM 602 C CA . GLU A 1 82 ? -9.544 -9.194 -1.056 1.00 80.19 82 GLU A CA 1
ATOM 603 C C . GLU A 1 82 ? -9.833 -8.309 -2.272 1.00 80.19 82 GLU A C 1
ATOM 605 O O . GLU A 1 8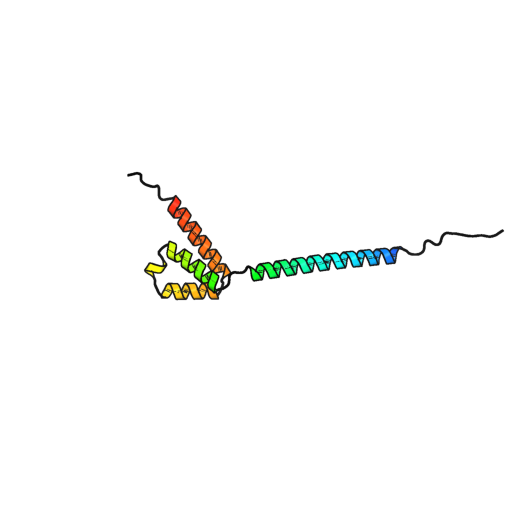2 ? -9.290 -8.551 -3.348 1.00 80.19 82 GLU A O 1
ATOM 610 N N . ALA A 1 83 ? -10.629 -7.249 -2.101 1.00 84.81 83 ALA A N 1
ATOM 611 C CA . ALA A 1 83 ? -10.916 -6.300 -3.172 1.00 84.81 83 ALA A CA 1
ATOM 612 C C . ALA A 1 83 ? -9.698 -5.435 -3.541 1.00 84.81 83 ALA A C 1
ATOM 614 O O . ALA A 1 83 ? -9.504 -5.116 -4.715 1.00 84.81 83 ALA A O 1
ATOM 615 N N . SER A 1 84 ? -8.895 -5.022 -2.554 1.00 86.19 84 SER A N 1
ATOM 616 C CA . SER A 1 84 ? -7.668 -4.252 -2.771 1.00 86.19 84 SER A CA 1
ATOM 617 C C . SER A 1 84 ? -6.709 -4.360 -1.572 1.00 86.19 84 SER A C 1
ATOM 619 O O . SER A 1 84 ? -6.856 -3.629 -0.584 1.00 86.19 84 SER A O 1
ATOM 621 N N . PRO A 1 85 ? -5.675 -5.215 -1.671 1.00 80.44 85 PRO A N 1
ATOM 622 C CA . PRO A 1 85 ? -4.655 -5.351 -0.632 1.00 80.44 85 PRO A CA 1
ATOM 623 C C . PRO A 1 85 ? -3.898 -4.041 -0.369 1.00 80.44 85 PRO A C 1
ATOM 625 O O . PRO A 1 85 ? -3.646 -3.680 0.782 1.00 80.44 85 PRO A O 1
ATOM 628 N N . ASP A 1 86 ? -3.603 -3.288 -1.432 1.00 80.25 86 ASP A N 1
ATOM 629 C CA . ASP A 1 86 ? -2.941 -1.982 -1.353 1.00 80.25 86 ASP A CA 1
ATOM 630 C C . ASP A 1 86 ? -3.774 -0.961 -0.577 1.00 80.25 86 ASP A C 1
ATOM 632 O O . ASP A 1 86 ? -3.260 -0.262 0.299 1.00 80.25 86 ASP A O 1
ATOM 636 N N . ALA A 1 87 ? -5.081 -0.882 -0.855 1.00 79.12 87 ALA A N 1
ATOM 637 C CA . ALA A 1 87 ? -5.963 0.023 -0.130 1.00 79.12 87 ALA A CA 1
ATOM 638 C C . ALA A 1 87 ? -6.043 -0.352 1.356 1.00 79.12 87 ALA A C 1
ATOM 640 O O . ALA A 1 87 ? -6.011 0.536 2.210 1.00 79.12 87 ALA A O 1
ATOM 641 N N . ALA A 1 88 ? -6.084 -1.650 1.676 1.00 81.31 88 ALA A N 1
ATOM 642 C CA . ALA A 1 88 ? -6.061 -2.123 3.057 1.00 81.31 88 ALA A CA 1
ATOM 643 C C . ALA A 1 88 ? -4.779 -1.684 3.788 1.00 81.31 88 ALA A C 1
ATOM 645 O O . ALA A 1 88 ? -4.857 -1.179 4.912 1.00 81.31 88 ALA A O 1
ATOM 646 N N . ALA A 1 89 ? -3.617 -1.781 3.134 1.00 79.88 89 ALA A N 1
ATOM 647 C CA . ALA A 1 89 ? -2.342 -1.326 3.687 1.00 79.88 89 ALA A CA 1
ATOM 648 C C . ALA A 1 89 ? -2.297 0.201 3.905 1.00 79.88 89 ALA A C 1
ATOM 650 O O . ALA A 1 89 ? -1.857 0.666 4.961 1.00 79.88 89 ALA A O 1
ATOM 651 N N . VAL A 1 90 ? -2.802 0.995 2.953 1.00 85.00 90 VAL A N 1
ATOM 652 C CA . VAL A 1 90 ? -2.876 2.463 3.084 1.00 85.00 90 VAL A CA 1
ATOM 653 C C . VAL A 1 90 ? -3.779 2.869 4.248 1.00 85.00 90 VAL A C 1
ATOM 655 O O . VAL A 1 90 ? -3.390 3.695 5.078 1.00 85.00 90 VAL A O 1
ATOM 658 N N . VAL A 1 91 ? -4.968 2.269 4.344 1.00 85.38 91 VAL A N 1
ATOM 659 C CA . VAL A 1 91 ? -5.922 2.544 5.426 1.00 85.38 91 VAL A CA 1
ATOM 660 C C . VAL A 1 91 ? -5.328 2.165 6.781 1.00 85.38 91 VAL A C 1
ATOM 662 O O . VAL A 1 91 ? -5.423 2.947 7.727 1.00 85.38 91 VAL A O 1
ATOM 665 N N . ALA A 1 92 ? -4.653 1.018 6.875 1.00 84.88 92 ALA A N 1
ATOM 666 C CA . ALA A 1 92 ? -3.958 0.611 8.091 1.00 84.88 92 ALA A CA 1
ATOM 667 C C . ALA A 1 92 ? -2.898 1.641 8.524 1.00 84.88 92 ALA A C 1
ATOM 669 O O . ALA A 1 92 ? -2.852 2.031 9.692 1.00 84.88 92 ALA A O 1
ATOM 670 N N . GLY A 1 93 ? -2.103 2.152 7.578 1.00 85.88 93 GLY A N 1
ATOM 671 C CA . GLY A 1 93 ? -1.115 3.199 7.847 1.00 85.88 93 GLY A CA 1
ATOM 672 C C . GLY A 1 93 ? -1.739 4.515 8.330 1.00 85.88 93 GLY A C 1
ATOM 673 O O . GLY A 1 93 ? -1.205 5.168 9.234 1.00 85.88 93 GLY A O 1
ATOM 674 N N . TRP A 1 94 ? -2.892 4.903 7.778 1.00 87.69 94 TRP A N 1
ATOM 675 C CA . TRP A 1 94 ? -3.639 6.078 8.243 1.00 87.69 94 TRP A CA 1
ATOM 676 C C . TRP A 1 94 ? -4.177 5.894 9.661 1.00 87.69 94 TRP A C 1
ATOM 678 O O . TRP A 1 94 ? -4.065 6.815 10.471 1.00 87.69 94 TRP A O 1
ATOM 688 N N . ILE A 1 95 ? -4.714 4.712 9.974 1.00 86.06 95 ILE A N 1
ATOM 689 C CA . ILE A 1 95 ? -5.203 4.371 11.315 1.00 86.06 95 ILE A CA 1
ATOM 690 C C . ILE A 1 95 ? -4.063 4.452 12.334 1.00 86.06 95 ILE A C 1
ATOM 692 O O . ILE A 1 95 ? -4.213 5.121 13.358 1.00 86.06 95 ILE A O 1
ATOM 696 N N . ASP A 1 96 ? -2.909 3.850 12.037 1.00 83.81 96 ASP A N 1
ATOM 697 C CA . ASP A 1 96 ? -1.737 3.888 12.918 1.00 83.81 96 ASP A CA 1
ATOM 698 C C . ASP A 1 96 ? -1.253 5.327 13.146 1.00 83.81 96 ASP A C 1
ATOM 700 O O . ASP A 1 96 ? -1.027 5.747 14.283 1.00 83.81 96 ASP A O 1
ATOM 704 N N . THR A 1 97 ? -1.166 6.124 12.077 1.00 86.31 97 THR A N 1
ATOM 705 C CA . THR A 1 97 ? -0.750 7.531 12.166 1.00 86.31 97 THR A CA 1
ATOM 706 C C . THR A 1 97 ? -1.728 8.355 13.006 1.00 86.31 97 THR A C 1
ATOM 708 O O . THR A 1 97 ? -1.313 9.155 13.848 1.00 86.31 97 THR A O 1
ATOM 711 N N . ALA A 1 98 ? -3.034 8.161 12.809 1.00 84.19 98 ALA A N 1
ATOM 712 C CA . ALA A 1 98 ? -4.069 8.848 13.574 1.00 84.19 98 ALA A CA 1
ATOM 713 C C . ALA A 1 98 ? -4.041 8.450 15.057 1.00 84.19 98 ALA A C 1
ATOM 715 O O . ALA A 1 98 ? -4.174 9.315 15.929 1.00 84.19 98 ALA A O 1
ATOM 716 N N . PHE A 1 99 ? -3.825 7.165 15.347 1.00 80.81 99 PHE A N 1
ATOM 717 C CA . PHE A 1 99 ? -3.722 6.656 16.709 1.00 80.81 99 PHE A CA 1
ATOM 718 C C . PHE A 1 99 ? -2.505 7.235 17.441 1.00 80.81 99 PHE A C 1
ATOM 720 O O . PHE A 1 99 ? -2.654 7.783 18.537 1.00 80.81 99 PHE A O 1
ATOM 727 N N . GLU A 1 100 ? -1.324 7.216 16.820 1.00 81.44 100 GLU A N 1
ATOM 728 C CA . GLU A 1 100 ? -0.107 7.807 17.392 1.00 81.44 100 GLU A CA 1
ATOM 729 C C . GLU A 1 100 ? -0.240 9.326 17.585 1.00 81.44 100 GLU A C 1
ATOM 731 O O . GLU A 1 100 ? 0.077 9.860 18.652 1.00 81.44 100 GLU A O 1
ATOM 736 N N . ALA A 1 101 ? -0.816 10.038 16.611 1.00 80.62 101 ALA A N 1
ATOM 737 C CA . ALA A 1 101 ? -1.083 11.472 16.731 1.00 80.62 101 ALA A CA 1
ATOM 738 C C . ALA A 1 101 ? -2.122 11.807 17.822 1.00 80.62 101 ALA A C 1
ATOM 740 O O . ALA A 1 101 ? -2.106 12.907 18.385 1.00 80.62 101 ALA A O 1
ATOM 741 N N . GLY A 1 102 ? -3.051 10.893 18.112 1.00 77.56 102 GLY A N 1
ATOM 742 C CA . GLY A 1 102 ? -3.993 10.994 19.227 1.00 77.56 102 GLY A CA 1
ATOM 743 C C . GLY A 1 102 ? -3.329 10.716 20.577 1.00 77.56 102 GLY A C 1
ATOM 744 O O . GLY A 1 102 ? -3.575 11.438 21.546 1.00 77.56 102 GLY A O 1
ATOM 745 N N . ARG A 1 103 ? -2.433 9.724 20.635 1.00 69.94 103 ARG A N 1
ATOM 746 C CA . ARG A 1 103 ? -1.645 9.383 21.828 1.00 69.94 103 ARG A CA 1
ATOM 747 C C . ARG A 1 103 ? -0.725 10.530 22.239 1.00 69.94 103 ARG A C 1
ATOM 749 O O . ARG A 1 103 ? -0.714 10.903 23.408 1.00 69.94 103 ARG A O 1
ATOM 756 N N . ALA A 1 104 ? -0.028 11.137 21.279 1.00 68.06 104 ALA A N 1
ATOM 757 C CA . ALA A 1 104 ? 0.856 12.280 21.510 1.00 68.06 104 ALA A CA 1
ATOM 758 C C . ALA A 1 104 ? 0.119 13.525 22.045 1.00 68.06 104 ALA A C 1
ATOM 760 O O . ALA A 1 104 ? 0.721 14.374 22.697 1.00 68.06 104 ALA A O 1
ATOM 761 N N . ARG A 1 105 ? -1.194 13.633 21.792 1.00 61.53 105 ARG A N 1
ATOM 762 C CA . ARG A 1 105 ? -2.039 14.749 22.241 1.00 61.53 105 ARG A CA 1
ATOM 763 C C . ARG A 1 105 ? -2.664 14.567 23.621 1.00 61.53 105 ARG A C 1
ATOM 765 O O . ARG A 1 105 ? -3.275 15.513 24.111 1.00 61.53 105 ARG A O 1
ATOM 772 N N . ARG A 1 106 ? -2.516 13.407 24.272 1.00 54.81 106 ARG A N 1
ATOM 773 C CA . ARG A 1 106 ? -2.858 13.273 25.694 1.00 54.81 106 ARG A CA 1
ATOM 774 C C . ARG A 1 106 ? -1.643 13.701 26.519 1.00 54.81 106 ARG A C 1
ATOM 776 O O . ARG A 1 106 ? -0.705 12.910 26.619 1.00 54.81 106 ARG A O 1
ATOM 783 N N . PRO A 1 107 ? -1.617 14.910 27.115 1.00 51.97 107 PRO A N 1
ATOM 784 C CA . PRO A 1 107 ? -0.580 15.221 28.084 1.00 51.97 107 PRO A CA 1
ATOM 785 C C . PRO A 1 107 ? -0.667 14.177 29.199 1.00 51.97 107 PRO A C 1
ATOM 787 O O . PRO A 1 107 ? -1.738 13.949 29.766 1.00 51.97 107 PRO A O 1
ATOM 790 N N . HIS A 1 108 ? 0.452 13.510 29.489 1.00 51.91 108 HIS A N 1
ATOM 791 C CA . HIS A 1 108 ? 0.623 12.856 30.778 1.00 51.91 108 HIS A CA 1
ATOM 792 C C . HIS A 1 108 ? 0.306 13.905 31.838 1.00 51.91 108 HIS A C 1
ATOM 794 O O . HIS A 1 108 ? 1.031 14.886 31.960 1.00 51.91 108 HIS A O 1
ATOM 800 N N . SER A 1 109 ? -0.807 13.731 32.547 1.00 49.91 109 SER A N 1
ATOM 801 C CA . SER A 1 109 ? -1.048 14.456 33.783 1.00 49.91 109 SER A CA 1
ATOM 802 C C . SER A 1 109 ? -0.041 13.884 34.780 1.00 49.91 109 SER A C 1
ATOM 804 O O . SER A 1 109 ? -0.172 12.703 35.113 1.00 49.91 109 SER A O 1
ATOM 806 N N . PRO A 1 110 ? 1.007 14.624 35.190 1.00 56.66 110 PRO A N 1
ATOM 807 C CA . PRO A 1 110 ? 1.838 14.153 36.284 1.00 56.66 110 PRO A CA 1
ATOM 808 C C . PRO A 1 110 ? 0.955 14.091 37.537 1.00 56.66 110 PRO A C 1
ATOM 810 O O . PRO A 1 110 ? 0.208 15.033 37.816 1.00 56.66 110 PRO A O 1
ATOM 813 N N . ALA A 1 111 ? 0.984 12.937 38.201 1.00 59.53 111 ALA A N 1
ATOM 814 C CA . ALA A 1 111 ? 0.400 12.730 39.522 1.00 59.53 111 ALA A CA 1
ATOM 815 C C . ALA A 1 111 ? 1.199 13.480 40.595 1.00 59.53 111 ALA A C 1
ATOM 817 O O . ALA A 1 111 ? 2.421 13.671 40.385 1.00 59.53 111 ALA A O 1
#

Sequence (111 aa):
MNDHGTDDAAPQRPQDELRRNAAEQGARERERTEQEAVVAAAEAAAPTSSEGSDTLRRALARTGVLDVFGDQDETVVGAVAEASPDAAAVVAGWIDTAFEAGRARRPHSPA

Foldseek 3Di:
DDDDDPPDCPDPVVVVVVVVVVVVVVVVVVVVVVVVVVVVVVVVPFDALVRLLVLLVVLCVLVVNCVVPPPVVSVVSSVVSVVPSPVSNVVSVVSNVVSVVVVVPDPPPDD

Radius of gyration: 31.76 Å; chains: 1; bounding box: 72×27×107 Å

pLDDT: mean 72.91, std 11.78, range [42.69, 87.69]